Protein AF-A0A380EI80-F1 (afdb_monomer_lite)

Secondary structure (DSSP, 8-state):
-PPP-PPPHHHHHHTTHHHHHT--HHHHHHHHHHHTS---HHHHHHHHHHTSHHHH-TTTHHHHTTS----TTEEE-BTBSSEEEEEETTEEEEE-----HHHHHHSHHHHHHHHHHHHHHHHHHTTPPP----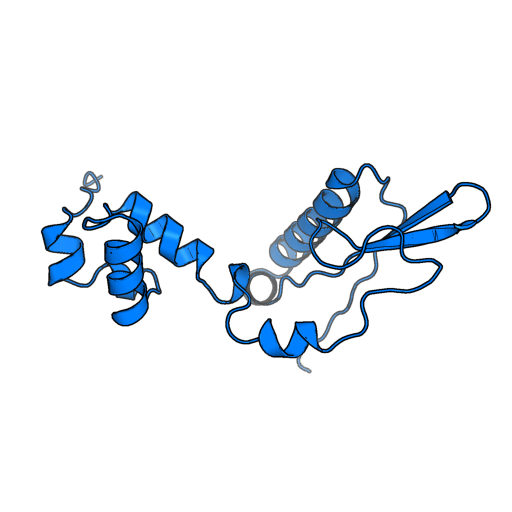-------

Radius of gyration: 20.34 Å; chains: 1; bounding box: 42×37×61 Å

Structure (mmCIF, N/CA/C/O backbone):
data_AF-A0A380EI80-F1
#
_entry.id   AF-A0A380EI80-F1
#
loop_
_atom_site.group_PDB
_atom_site.id
_atom_site.type_symbol
_atom_site.label_atom_id
_atom_site.label_alt_id
_atom_site.label_comp_id
_atom_site.label_asym_id
_atom_site.label_entity_id
_atom_site.label_seq_id
_atom_site.pdbx_PDB_ins_code
_atom_site.Cartn_x
_atom_site.Cartn_y
_atom_site.Cartn_z
_atom_site.occupancy
_atom_site.B_iso_or_equiv
_atom_site.auth_seq_id
_atom_site.auth_comp_id
_atom_site.auth_asym_id
_atom_site.auth_atom_id
_atom_site.pdbx_PDB_model_num
ATOM 1 N N . MET A 1 1 ? 4.847 -4.505 33.990 1.00 57.59 1 MET A N 1
ATOM 2 C CA . MET A 1 1 ? 4.195 -4.160 32.711 1.00 57.59 1 MET A CA 1
ATOM 3 C C . MET A 1 1 ? 2.712 -4.410 32.899 1.00 57.59 1 MET A C 1
ATOM 5 O O . MET A 1 1 ? 2.363 -5.531 33.254 1.00 57.59 1 MET A O 1
ATOM 9 N N . SER A 1 2 ? 1.861 -3.388 32.787 1.00 66.88 2 SER A N 1
ATOM 10 C CA . SER A 1 2 ? 0.414 -3.616 32.713 1.00 66.88 2 SER A CA 1
ATOM 11 C C . SER A 1 2 ? 0.139 -4.484 31.483 1.00 66.88 2 SER A C 1
ATOM 13 O O . SER A 1 2 ? 0.717 -4.254 30.421 1.00 66.88 2 SER A O 1
ATOM 15 N N . LYS A 1 3 ? -0.671 -5.535 31.629 1.00 70.25 3 LYS A N 1
ATOM 16 C CA . LYS A 1 3 ? -1.169 -6.273 30.466 1.00 70.25 3 LYS A CA 1
ATOM 17 C C . LYS A 1 3 ? -2.065 -5.322 29.681 1.00 70.25 3 LYS A C 1
ATOM 19 O O . LYS A 1 3 ? -2.991 -4.762 30.260 1.00 70.25 3 LYS A O 1
ATOM 24 N N . PHE A 1 4 ? -1.772 -5.132 28.400 1.00 82.19 4 PHE A N 1
ATOM 25 C CA . PHE A 1 4 ? -2.727 -4.527 27.485 1.00 82.19 4 PHE A CA 1
ATOM 26 C C . PHE A 1 4 ? -3.963 -5.431 27.437 1.00 82.19 4 PHE A C 1
ATOM 28 O O . PHE A 1 4 ? -3.834 -6.641 27.242 1.00 82.19 4 PHE A O 1
ATOM 35 N N . ILE A 1 5 ? -5.128 -4.851 27.702 1.00 88.44 5 ILE A N 1
ATOM 36 C CA . ILE A 1 5 ? -6.419 -5.524 27.594 1.00 88.44 5 ILE A CA 1
ATOM 37 C C . ILE A 1 5 ? -7.077 -4.931 26.355 1.00 88.44 5 ILE A C 1
ATOM 39 O O . ILE A 1 5 ? -7.233 -3.715 26.275 1.00 88.44 5 ILE A O 1
ATOM 43 N N . GLU A 1 6 ? -7.391 -5.781 25.379 1.00 91.94 6 GLU A N 1
ATOM 44 C CA . GLU A 1 6 ? -8.103 -5.349 24.179 1.00 91.94 6 GLU A CA 1
ATOM 45 C C . GLU A 1 6 ? -9.516 -4.879 24.548 1.00 91.94 6 GLU A C 1
ATOM 47 O O . GLU A 1 6 ? -10.192 -5.573 25.315 1.00 91.94 6 GLU A O 1
ATOM 52 N N . PRO A 1 7 ? -9.970 -3.734 24.010 1.00 94.38 7 PRO A N 1
ATOM 53 C CA . PRO A 1 7 ? -11.323 -3.260 24.242 1.00 94.38 7 PRO A CA 1
ATOM 54 C C . PRO A 1 7 ? -12.345 -4.204 23.596 1.00 94.38 7 PRO A C 1
ATOM 56 O O . PRO A 1 7 ? -12.135 -4.753 22.508 1.00 94.38 7 PRO A O 1
ATOM 59 N N . SER A 1 8 ? -13.472 -4.373 24.277 1.00 96.12 8 SER A N 1
ATOM 60 C CA . SER A 1 8 ? -14.663 -5.061 23.777 1.00 96.12 8 SER A CA 1
ATOM 61 C C . SER A 1 8 ? -15.298 -4.318 22.595 1.00 96.12 8 SER A C 1
ATOM 63 O O . SER A 1 8 ? -15.004 -3.151 22.333 1.00 96.12 8 SER A O 1
ATOM 65 N N . VAL A 1 9 ? -16.196 -4.984 21.863 1.00 97.00 9 VAL A N 1
ATOM 66 C CA . VAL A 1 9 ? -16.878 -4.367 20.708 1.00 97.00 9 VAL A CA 1
ATOM 67 C C . VAL A 1 9 ? -17.760 -3.187 21.132 1.00 97.00 9 VAL A C 1
ATOM 69 O O . VAL A 1 9 ? -17.838 -2.178 20.431 1.00 97.00 9 VAL A O 1
ATOM 72 N N . GLU A 1 10 ? -18.350 -3.276 22.323 1.00 96.25 10 GLU A N 1
ATOM 73 C CA . GLU A 1 10 ? -19.146 -2.229 22.947 1.00 96.25 10 GLU A CA 1
ATOM 74 C C . GLU A 1 10 ? -18.291 -1.013 23.311 1.00 96.25 10 GLU A C 1
ATOM 76 O O . GLU A 1 10 ? -18.686 0.112 23.005 1.00 96.25 10 GLU A O 1
ATOM 81 N N . GLU A 1 11 ? -17.114 -1.229 23.907 1.00 95.75 11 GLU A N 1
ATOM 82 C CA . GLU A 1 11 ? -16.155 -0.163 24.228 1.00 95.75 11 GLU A CA 1
ATOM 83 C C . GLU A 1 11 ? -15.633 0.506 22.952 1.00 95.75 11 GLU A C 1
ATOM 85 O O . GLU A 1 11 ? -15.657 1.731 22.857 1.00 95.75 11 GLU A O 1
ATOM 90 N N . ILE A 1 12 ? -15.271 -0.271 21.921 1.00 96.81 12 ILE A N 1
ATOM 91 C CA . ILE A 1 12 ? -14.832 0.266 20.619 1.00 96.81 12 ILE A CA 1
ATOM 92 C C . ILE A 1 12 ? -15.874 1.223 20.040 1.00 96.81 12 ILE A C 1
ATOM 94 O O . ILE A 1 12 ? -15.520 2.285 19.524 1.00 96.81 12 ILE A O 1
ATOM 98 N N . LYS A 1 13 ? -17.156 0.855 20.120 1.00 95.50 13 LYS A N 1
ATOM 99 C CA . LYS A 1 13 ? -18.251 1.671 19.599 1.00 95.50 13 LYS A CA 1
ATOM 100 C C . LYS A 1 13 ? -18.551 2.885 20.480 1.00 95.50 13 LYS A C 1
ATOM 102 O O . LYS A 1 13 ? -18.760 3.972 19.948 1.00 95.50 13 LYS A O 1
ATOM 107 N N . LEU A 1 14 ? -18.619 2.705 21.799 1.00 96.12 14 LEU A N 1
ATOM 108 C CA . LEU A 1 14 ? -19.007 3.758 22.741 1.00 96.12 14 LEU A CA 1
ATOM 109 C C . LEU A 1 14 ? -17.923 4.830 22.870 1.00 96.12 14 LEU A C 1
ATOM 111 O O . LEU A 1 14 ? -18.227 6.021 22.831 1.00 96.12 14 LEU A O 1
ATOM 115 N N . GLU A 1 15 ? -16.670 4.400 22.998 1.00 96.81 15 GLU A N 1
ATOM 116 C CA . GLU A 1 15 ? -15.503 5.273 23.148 1.00 96.81 15 GLU A CA 1
ATOM 117 C C . GLU A 1 15 ? -14.934 5.720 21.799 1.00 96.81 15 GLU A C 1
ATOM 119 O O . GLU A 1 15 ? -14.020 6.535 21.752 1.00 96.81 15 GLU A O 1
ATOM 124 N N . LYS A 1 16 ? -15.495 5.214 20.693 1.00 96.88 16 LYS A N 1
ATOM 125 C CA . LYS A 1 16 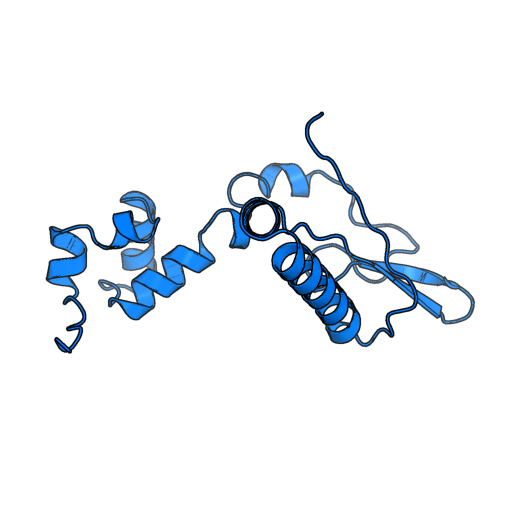? -15.077 5.524 19.323 1.00 96.88 16 LYS A CA 1
ATOM 126 C C . LYS A 1 16 ? -13.595 5.250 19.055 1.00 96.88 16 LYS A C 1
ATOM 128 O O . LYS A 1 16 ? -12.954 5.972 18.297 1.00 96.88 16 LYS A O 1
ATOM 133 N N . VAL A 1 17 ? -13.071 4.147 19.591 1.00 97.00 17 VAL A N 1
ATOM 134 C CA . VAL A 1 17 ? -11.668 3.718 19.418 1.00 97.00 17 VAL A CA 1
ATOM 135 C C . VAL A 1 17 ? -11.260 3.646 17.935 1.00 97.00 17 VAL A C 1
ATOM 137 O O . VAL A 1 17 ? -10.113 3.896 17.576 1.00 97.00 17 VAL A O 1
ATOM 140 N N . TYR A 1 18 ? -12.205 3.346 17.040 1.00 97.31 18 TYR A N 1
ATOM 141 C CA . TYR A 1 18 ? -11.973 3.326 15.594 1.00 97.31 18 TYR A CA 1
ATOM 142 C C . TYR A 1 18 ? -11.566 4.696 15.012 1.00 97.31 18 TYR A C 1
ATOM 144 O O . TYR A 1 18 ? -10.856 4.729 14.006 1.00 97.31 18 TYR A O 1
ATOM 152 N N . GLN A 1 19 ? -11.962 5.816 15.631 1.00 97.25 19 GLN A N 1
ATOM 153 C CA . GLN A 1 19 ? -11.556 7.162 15.207 1.00 97.25 19 GLN A CA 1
ATOM 154 C C . GLN A 1 19 ? -10.077 7.409 15.479 1.00 97.25 19 GLN A C 1
ATOM 156 O O . GLN A 1 19 ? -9.372 7.894 14.594 1.00 97.25 19 GLN A O 1
ATOM 161 N N . ASP A 1 20 ? -9.591 6.992 16.649 1.00 95.62 20 ASP A N 1
ATOM 162 C CA . ASP A 1 20 ? -8.168 7.065 16.997 1.00 95.62 20 ASP A CA 1
ATOM 163 C C . ASP A 1 20 ? -7.315 6.199 16.063 1.00 95.62 20 ASP A C 1
ATOM 165 O O . ASP A 1 20 ? -6.161 6.517 15.778 1.00 95.62 20 ASP A O 1
ATOM 169 N N . MET A 1 21 ? -7.896 5.116 15.536 1.00 95.50 21 MET A N 1
ATOM 170 C CA . MET A 1 21 ? -7.252 4.285 14.522 1.00 95.50 21 MET A CA 1
ATOM 171 C C . MET A 1 21 ? -7.243 4.918 13.128 1.00 95.50 21 MET A C 1
ATOM 173 O O . MET A 1 21 ? -6.431 4.492 12.308 1.00 95.50 21 MET A O 1
ATOM 177 N N . GLY A 1 22 ? -8.118 5.889 12.841 1.00 95.25 22 GLY A N 1
ATOM 178 C CA . GLY A 1 22 ? -8.202 6.586 11.552 1.00 95.25 22 GLY A CA 1
ATOM 179 C C . GLY A 1 22 ? -9.461 6.318 10.715 1.00 95.25 22 GLY A C 1
ATOM 180 O O . GLY A 1 22 ? -9.512 6.763 9.567 1.00 95.25 22 GLY A O 1
ATOM 181 N N . LEU A 1 23 ? -10.473 5.627 11.253 1.00 97.12 23 LEU A N 1
ATOM 182 C CA . LEU A 1 23 ? -11.774 5.447 10.594 1.00 97.12 23 LEU A CA 1
ATOM 183 C C . LEU A 1 23 ? -12.746 6.569 10.974 1.00 97.12 23 LEU A C 1
ATOM 185 O O . LEU A 1 23 ? -12.900 6.918 12.141 1.00 97.12 23 LEU A O 1
ATOM 189 N N . SER A 1 24 ? -13.477 7.092 9.995 1.00 97.19 24 SER A N 1
ATOM 190 C CA . SER A 1 24 ? -14.642 7.944 10.259 1.00 97.19 24 SER A CA 1
ATOM 191 C C . SER A 1 24 ? -15.843 7.137 10.774 1.00 97.19 24 SER A C 1
ATOM 193 O O . SER A 1 24 ? -15.925 5.925 10.571 1.00 97.19 24 SER A O 1
ATOM 195 N N . ASP A 1 25 ? -16.823 7.819 11.381 1.00 97.81 25 ASP A N 1
ATOM 196 C CA . ASP A 1 25 ? -18.081 7.192 11.829 1.00 97.81 25 ASP A CA 1
ATOM 197 C C . ASP A 1 25 ? -18.785 6.446 10.676 1.00 97.81 25 ASP A C 1
ATOM 199 O O . ASP A 1 25 ? -19.215 5.307 10.840 1.00 97.81 25 ASP A O 1
ATOM 203 N N . GLN A 1 26 ? -18.806 7.040 9.478 1.00 97.56 26 GLN A N 1
ATOM 204 C CA . GLN A 1 26 ? -19.403 6.434 8.281 1.00 97.56 26 GLN A CA 1
ATOM 205 C C . GLN A 1 26 ? -18.638 5.195 7.802 1.00 97.56 26 GLN A C 1
ATOM 207 O O . GLN A 1 26 ? -19.241 4.219 7.354 1.00 97.56 26 GLN A O 1
ATOM 212 N N . GLU A 1 27 ? -17.304 5.220 7.864 1.00 97.62 27 GLU A N 1
ATOM 213 C CA . GLU A 1 27 ? -16.492 4.059 7.500 1.00 97.62 27 GLU A CA 1
ATOM 214 C C . GLU A 1 27 ? -16.696 2.916 8.500 1.00 97.62 27 GLU A C 1
ATOM 216 O O . GLU A 1 27 ? -16.864 1.778 8.071 1.00 97.62 27 GLU A O 1
ATOM 221 N N . TYR A 1 28 ? -16.766 3.201 9.803 1.00 98.19 28 TYR A N 1
ATOM 222 C CA . TYR A 1 28 ? -17.032 2.187 10.827 1.00 98.19 28 TYR A CA 1
ATOM 223 C C . TYR A 1 28 ? -18.428 1.558 10.697 1.00 98.19 28 TYR A C 1
ATOM 225 O O . TYR A 1 28 ? -18.566 0.336 10.784 1.00 98.19 28 TYR A O 1
ATOM 233 N N . GLU A 1 29 ? -19.462 2.361 10.430 1.00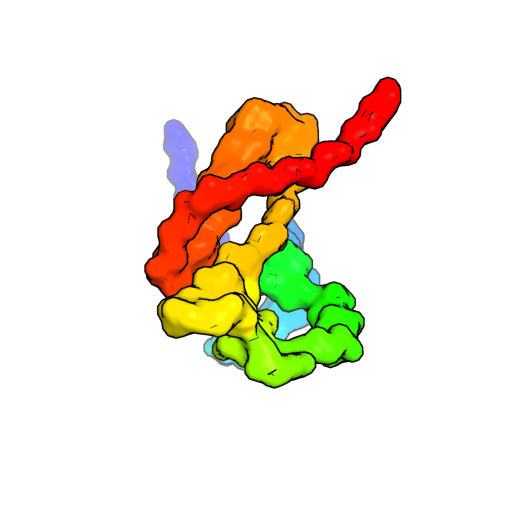 98.12 29 GLU A N 1
ATOM 234 C CA . GLU A 1 29 ? -20.808 1.851 10.134 1.00 98.12 29 GLU A CA 1
ATOM 235 C C . GLU A 1 29 ? -20.786 0.911 8.926 1.00 98.12 29 GLU A C 1
ATOM 237 O O . GLU A 1 29 ? -21.283 -0.212 8.996 1.00 98.12 29 GLU A O 1
ATOM 242 N N . LYS A 1 30 ? -20.094 1.305 7.853 1.00 98.12 30 LYS A N 1
ATOM 243 C CA . LYS A 1 30 ? -19.948 0.469 6.659 1.00 98.12 30 LYS A CA 1
ATOM 244 C C . LYS A 1 30 ? -19.195 -0.834 6.935 1.00 98.12 30 LYS A C 1
ATOM 246 O O . LYS A 1 30 ? -19.509 -1.860 6.334 1.00 98.12 30 LYS A O 1
ATOM 251 N N . VAL A 1 31 ? -18.203 -0.819 7.826 1.00 98.12 31 VAL A N 1
ATOM 252 C CA . VAL A 1 31 ? -17.533 -2.043 8.290 1.00 98.12 31 VAL A CA 1
ATOM 253 C C . VAL A 1 31 ? -18.526 -2.957 9.005 1.00 98.12 31 VAL A C 1
ATOM 255 O O . VAL A 1 31 ? -18.565 -4.153 8.710 1.00 98.12 31 VAL A O 1
ATOM 258 N N . CYS A 1 32 ? -19.358 -2.407 9.894 1.00 98.06 32 CYS A N 1
ATOM 259 C CA . CYS A 1 32 ? -20.397 -3.178 10.575 1.00 98.06 32 CYS A CA 1
ATOM 260 C C . CYS A 1 32 ? -21.376 -3.814 9.578 1.00 98.06 32 CYS A C 1
ATOM 262 O O . CYS A 1 32 ? -21.715 -4.987 9.727 1.00 98.06 32 CYS A O 1
ATOM 264 N N . ASP A 1 33 ? -21.772 -3.074 8.539 1.00 98.31 33 ASP A N 1
ATOM 265 C CA . ASP A 1 33 ? -22.664 -3.566 7.484 1.00 98.31 33 ASP A CA 1
ATOM 266 C C . ASP A 1 33 ? -22.030 -4.701 6.669 1.00 98.31 33 ASP A C 1
ATOM 268 O O . ASP A 1 33 ? -22.676 -5.715 6.409 1.00 98.31 33 ASP A O 1
ATOM 272 N N . ILE A 1 34 ? -20.752 -4.566 6.291 1.00 98.00 34 ILE A N 1
ATOM 273 C CA . ILE A 1 34 ? -20.009 -5.596 5.544 1.00 98.00 34 ILE A CA 1
ATOM 274 C C . ILE A 1 34 ? -19.885 -6.888 6.359 1.00 98.00 34 ILE A C 1
ATOM 276 O O . ILE A 1 34 ? -20.003 -7.981 5.805 1.00 98.00 34 ILE A O 1
ATOM 280 N N . LEU A 1 35 ? -19.629 -6.773 7.664 1.00 97.94 35 LEU A N 1
ATOM 281 C CA . LEU A 1 35 ? -19.450 -7.927 8.548 1.00 97.94 35 LEU A CA 1
ATOM 282 C C . LEU A 1 35 ? -20.773 -8.500 9.079 1.00 97.94 35 LEU A C 1
ATOM 284 O O . LEU A 1 35 ? -20.786 -9.625 9.579 1.00 97.94 35 LEU A O 1
ATOM 288 N N . GLY A 1 36 ? -21.866 -7.735 9.028 1.00 98.19 36 GLY A N 1
ATOM 289 C CA . GLY A 1 36 ? -23.140 -8.067 9.673 1.00 98.19 36 GLY A CA 1
ATOM 290 C C . GLY A 1 36 ? -23.094 -8.038 11.208 1.00 98.19 36 GLY A C 1
ATOM 291 O O . GLY A 1 36 ? -23.998 -8.556 11.863 1.00 98.19 36 GLY A O 1
ATOM 292 N N . ARG A 1 37 ? -22.030 -7.476 11.796 1.00 98.00 37 ARG A N 1
ATOM 293 C CA . ARG A 1 37 ? -21.802 -7.344 13.245 1.00 98.00 37 ARG A CA 1
ATOM 294 C C . ARG A 1 37 ? -20.749 -6.274 13.528 1.00 98.00 37 ARG A C 1
ATOM 296 O O . ARG A 1 37 ? -20.043 -5.844 12.623 1.00 98.00 37 ARG A O 1
ATOM 303 N N . GLN A 1 38 ? -20.587 -5.904 14.796 1.00 97.88 38 GLN A N 1
ATOM 304 C CA . GLN A 1 38 ? -19.490 -5.026 15.205 1.00 97.88 38 GLN A CA 1
ATOM 305 C C . GLN A 1 38 ? -18.132 -5.744 15.037 1.00 97.88 38 GLN A C 1
ATOM 307 O O . GLN A 1 38 ? -18.019 -6.924 15.410 1.00 97.88 38 GLN A O 1
ATOM 312 N N . PRO A 1 39 ? -17.115 -5.077 14.456 1.00 98.00 39 PRO A N 1
ATOM 313 C CA . PRO A 1 39 ? -15.759 -5.611 14.379 1.00 98.00 39 PRO A CA 1
ATOM 314 C C . PRO A 1 39 ? -15.101 -5.617 15.764 1.00 98.00 39 PRO A C 1
ATOM 316 O O . PRO A 1 39 ? -15.316 -4.710 16.567 1.00 98.00 39 PRO A O 1
ATOM 319 N N . ASN A 1 40 ? -14.260 -6.615 16.034 1.00 97.75 40 ASN A N 1
ATOM 320 C CA . ASN A 1 40 ? -13.378 -6.589 17.206 1.00 97.75 40 ASN A CA 1
ATOM 321 C C . ASN A 1 40 ? -12.194 -5.622 17.002 1.00 97.75 40 ASN A C 1
ATOM 323 O O . ASN A 1 40 ? -12.041 -5.023 15.934 1.00 97.75 40 ASN A O 1
ATOM 327 N N . PHE A 1 41 ? -11.340 -5.466 18.019 1.00 97.12 41 PHE A N 1
ATOM 328 C CA . PHE A 1 41 ? -10.211 -4.530 17.983 1.00 97.12 41 PHE A CA 1
ATOM 329 C C . PHE A 1 41 ? -9.264 -4.781 16.798 1.00 97.12 41 PHE A C 1
ATOM 331 O O . PHE A 1 41 ? -8.909 -3.852 16.071 1.00 97.12 41 PHE A O 1
ATOM 338 N N . THR A 1 42 ? -8.918 -6.048 16.553 1.00 96.69 42 THR A N 1
ATOM 339 C CA . THR A 1 42 ? -8.024 -6.441 15.455 1.00 96.69 42 THR A CA 1
ATOM 340 C C . THR A 1 42 ? -8.666 -6.181 14.092 1.00 96.69 42 THR A C 1
ATOM 342 O O . THR A 1 42 ? -8.040 -5.590 13.215 1.00 96.69 42 THR A O 1
ATOM 345 N N . GLU A 1 43 ? -9.925 -6.580 13.906 1.00 98.00 43 GLU A N 1
ATOM 346 C CA . GLU A 1 43 ? -10.674 -6.349 12.665 1.00 98.00 43 GLU A CA 1
ATOM 347 C C . GLU A 1 43 ? -10.807 -4.851 12.371 1.00 98.00 43 GLU A C 1
ATOM 349 O O . GLU A 1 43 ? -10.567 -4.423 11.243 1.00 98.00 43 GLU A O 1
ATOM 354 N N . THR A 1 44 ? -11.108 -4.048 13.394 1.00 97.81 44 THR A N 1
ATOM 355 C CA . THR A 1 44 ? -11.187 -2.584 13.291 1.00 97.81 44 THR A CA 1
ATOM 356 C C . THR A 1 44 ? -9.856 -1.999 12.821 1.00 97.81 44 THR A C 1
ATOM 358 O O . THR A 1 44 ? -9.831 -1.205 11.880 1.00 97.81 44 THR A O 1
ATOM 361 N N . GLY A 1 45 ? -8.740 -2.446 13.407 1.00 97.31 45 GLY A N 1
ATOM 362 C CA . GLY A 1 45 ? -7.400 -2.024 12.999 1.00 97.31 45 GLY A CA 1
ATOM 363 C C . GLY A 1 45 ? -7.067 -2.403 11.552 1.00 97.31 45 GLY A C 1
ATOM 364 O O . GLY A 1 45 ? -6.540 -1.575 10.807 1.00 97.31 45 GLY A O 1
ATOM 365 N N . ILE A 1 46 ? -7.428 -3.617 11.119 1.00 97.88 46 ILE A N 1
ATOM 366 C CA . ILE A 1 46 ? -7.238 -4.067 9.731 1.00 97.88 46 ILE A CA 1
ATOM 367 C C . ILE A 1 46 ? -8.012 -3.168 8.766 1.00 97.88 46 ILE A C 1
ATOM 369 O O . ILE A 1 46 ? -7.430 -2.673 7.800 1.00 97.88 46 ILE A O 1
ATOM 373 N N . PHE A 1 47 ? -9.301 -2.922 9.023 1.00 98.00 47 PHE A N 1
ATOM 374 C CA . PHE A 1 47 ? -10.094 -2.025 8.183 1.00 98.00 47 PHE A CA 1
ATOM 375 C C . PHE A 1 47 ? -9.509 -0.615 8.157 1.00 98.00 47 PHE A C 1
ATOM 377 O O . PHE A 1 47 ? -9.413 -0.034 7.078 1.00 98.00 47 PHE A O 1
ATOM 384 N N . SER A 1 48 ? -9.052 -0.100 9.301 1.00 97.38 48 SER A N 1
ATOM 385 C CA . SER A 1 48 ? -8.454 1.232 9.373 1.00 97.38 48 SER A CA 1
ATOM 386 C C . SER A 1 48 ? -7.240 1.385 8.457 1.00 97.38 48 SER A C 1
ATOM 388 O O . SER A 1 48 ? -7.188 2.289 7.620 1.00 97.38 48 SER A O 1
ATOM 390 N N . VAL A 1 49 ? -6.283 0.457 8.542 1.00 97.50 49 VAL A N 1
ATOM 391 C CA . VAL A 1 49 ? -5.079 0.511 7.702 1.00 97.50 49 VAL A CA 1
ATOM 392 C C . VAL A 1 49 ? -5.440 0.310 6.231 1.00 97.50 49 VAL A C 1
ATOM 394 O O . VAL A 1 49 ? -5.023 1.100 5.381 1.00 97.50 49 VAL A O 1
ATOM 397 N N . MET A 1 50 ? -6.267 -0.692 5.921 1.00 97.44 50 MET A N 1
ATOM 398 C CA . MET A 1 50 ? -6.631 -1.023 4.540 1.00 97.44 50 MET A CA 1
ATOM 399 C C . MET A 1 50 ? -7.460 0.071 3.855 1.00 97.44 50 MET A C 1
ATOM 401 O O . MET A 1 50 ? -7.391 0.206 2.633 1.00 97.44 50 MET A O 1
ATOM 405 N N . TRP A 1 51 ? -8.234 0.860 4.605 1.00 97.00 51 TRP A N 1
ATOM 406 C CA . TRP A 1 51 ? -9.046 1.969 4.081 1.00 97.00 51 TRP A CA 1
ATOM 407 C C . TRP A 1 51 ? -8.385 3.346 4.242 1.00 97.00 51 TRP A C 1
ATOM 409 O O . TRP A 1 51 ? -8.970 4.370 3.868 1.00 97.00 51 TRP A O 1
ATOM 419 N N . SER A 1 52 ? -7.147 3.402 4.736 1.00 95.94 52 SER A N 1
ATOM 420 C CA . SER A 1 52 ? -6.330 4.619 4.709 1.00 95.94 52 SER A CA 1
ATOM 421 C C . SER A 1 52 ? -6.123 5.119 3.271 1.00 95.94 52 SER A C 1
ATOM 423 O O . SER A 1 52 ? -6.212 4.344 2.313 1.00 95.94 52 SER A O 1
ATOM 425 N N . GLU A 1 53 ? -5.828 6.411 3.080 1.00 94.94 53 GLU A N 1
ATOM 426 C CA . GLU A 1 53 ? -5.515 6.933 1.733 1.00 94.94 53 GLU A CA 1
ATOM 427 C C . GLU A 1 53 ? -4.297 6.226 1.129 1.00 94.94 53 GLU A C 1
ATOM 429 O O . GLU A 1 53 ? -4.290 5.936 -0.064 1.00 94.94 53 GLU A O 1
ATOM 434 N N . HIS A 1 54 ? -3.311 5.890 1.964 1.00 94.44 54 HIS A N 1
ATOM 435 C CA . HIS A 1 54 ? -2.084 5.218 1.548 1.00 94.44 54 HIS A CA 1
ATOM 436 C C . HIS A 1 54 ? -2.345 3.855 0.890 1.00 94.44 54 HIS A C 1
ATOM 438 O O . HIS A 1 54 ? -1.714 3.537 -0.113 1.00 94.44 54 HIS A O 1
ATOM 444 N N . CYS A 1 55 ? -3.287 3.066 1.419 1.00 94.19 55 CYS A N 1
ATOM 445 C CA . CYS A 1 55 ? -3.602 1.742 0.876 1.00 94.19 55 CYS A CA 1
ATOM 446 C C . CYS A 1 55 ? -4.726 1.768 -0.168 1.00 94.19 55 CYS A C 1
ATOM 448 O O . CYS A 1 55 ? -4.679 1.038 -1.156 1.00 94.19 55 CYS A O 1
ATOM 450 N N . SER A 1 56 ? -5.762 2.581 0.048 1.00 94.75 56 SER A N 1
ATOM 451 C CA . SER A 1 56 ? -6.996 2.512 -0.747 1.00 94.75 56 SER A CA 1
ATOM 452 C C . SER A 1 56 ? -7.038 3.473 -1.932 1.00 94.75 56 SER A C 1
ATOM 454 O O . SER A 1 56 ? -7.846 3.266 -2.846 1.00 94.75 56 SER A O 1
ATOM 456 N N . TYR A 1 57 ? -6.199 4.518 -1.923 1.00 95.25 57 TYR A N 1
ATOM 457 C CA . TYR A 1 57 ? -6.228 5.603 -2.906 1.00 95.25 57 TYR A CA 1
ATOM 458 C C . TYR A 1 57 ? -7.629 6.233 -3.028 1.00 95.25 57 TYR A C 1
ATOM 460 O O . TYR A 1 57 ? -8.058 6.600 -4.123 1.00 95.25 57 TYR A O 1
ATOM 468 N N . LYS A 1 58 ? -8.408 6.294 -1.938 1.00 93.19 58 LYS A N 1
ATOM 469 C CA . LYS A 1 58 ? -9.840 6.641 -1.986 1.00 93.19 58 LYS A CA 1
ATOM 470 C C . LYS A 1 58 ? -10.119 8.007 -2.621 1.00 93.19 58 LYS A C 1
ATOM 472 O O . LYS A 1 58 ? -11.122 8.136 -3.323 1.00 93.19 58 LYS A O 1
ATOM 477 N N . HIS A 1 59 ? -9.221 8.981 -2.474 1.00 94.69 59 HIS A N 1
ATOM 478 C CA . HIS A 1 59 ? -9.359 10.288 -3.128 1.00 94.69 59 HIS A CA 1
ATOM 479 C C . HIS A 1 59 ? -8.761 10.322 -4.536 1.00 94.69 59 HIS A C 1
ATOM 481 O O . HIS A 1 59 ? -9.314 10.950 -5.437 1.00 94.69 59 HIS A O 1
ATOM 487 N N . SER A 1 60 ? -7.626 9.657 -4.739 1.00 94.75 60 SER A N 1
ATOM 488 C CA . SER A 1 60 ? -6.847 9.743 -5.980 1.00 94.75 60 SER A CA 1
ATOM 489 C C . SER A 1 60 ? -7.334 8.789 -7.079 1.00 94.75 60 SER A C 1
ATOM 491 O O . SER A 1 60 ? -7.306 9.132 -8.263 1.00 94.75 60 SER A O 1
ATOM 493 N N . LYS A 1 61 ? -7.859 7.614 -6.717 1.00 94.56 61 LYS A N 1
ATOM 494 C CA . LYS A 1 61 ? -8.297 6.554 -7.641 1.00 94.56 61 LYS A CA 1
ATOM 495 C C . LYS A 1 61 ? -9.276 7.016 -8.732 1.00 94.56 61 LYS A C 1
ATOM 497 O O . LYS A 1 61 ? -9.087 6.585 -9.871 1.00 94.56 61 LYS A O 1
ATOM 502 N N . PRO A 1 62 ? -10.298 7.861 -8.472 1.00 96.12 62 PRO A N 1
ATOM 503 C CA . PRO A 1 62 ? -11.192 8.352 -9.525 1.00 96.12 62 PRO A CA 1
ATOM 504 C C . PRO A 1 62 ? -10.470 9.137 -10.628 1.00 96.12 62 PRO A C 1
ATOM 506 O O . PRO A 1 62 ? -10.838 9.021 -11.794 1.00 96.12 62 PRO A O 1
ATOM 509 N N . PHE A 1 63 ? -9.427 9.892 -10.273 1.00 96.31 63 PHE A N 1
ATOM 510 C CA . PHE A 1 63 ? -8.625 10.663 -11.223 1.00 96.31 63 PHE A CA 1
ATOM 511 C C . PHE A 1 63 ? -7.624 9.775 -11.958 1.00 96.31 63 PHE A C 1
ATOM 513 O O . PHE A 1 63 ? -7.503 9.861 -13.175 1.00 96.31 63 PHE A O 1
ATOM 520 N N . LEU A 1 64 ? -6.963 8.857 -11.244 1.00 94.62 64 LEU A N 1
ATOM 521 C CA . LEU A 1 64 ? -5.984 7.941 -11.841 1.00 94.62 64 LEU A CA 1
ATOM 522 C C . LEU A 1 64 ? -6.597 7.042 -12.928 1.00 94.62 64 LEU A C 1
ATOM 524 O O . LEU A 1 64 ? -5.928 6.709 -13.901 1.00 94.62 64 LEU A O 1
ATOM 528 N N . LYS A 1 65 ? -7.884 6.694 -12.808 1.00 93.69 65 LYS A N 1
ATOM 529 C CA . LYS A 1 65 ? -8.621 5.919 -13.823 1.00 93.69 65 LYS A CA 1
ATOM 530 C C . LYS A 1 65 ? -8.794 6.633 -15.168 1.00 93.69 65 LYS A C 1
ATOM 532 O O . LYS A 1 65 ? -9.203 5.987 -16.126 1.00 93.69 65 LYS A O 1
ATOM 537 N N . GLN A 1 66 ? -8.540 7.938 -15.238 1.00 95.69 66 GLN A N 1
ATOM 538 C CA . GLN A 1 66 ? -8.672 8.715 -16.473 1.00 95.69 66 GLN A CA 1
ATOM 539 C C . GLN A 1 66 ? -7.450 8.568 -17.389 1.00 95.69 66 GLN A C 1
ATOM 541 O O . GLN A 1 66 ? -7.531 8.914 -18.566 1.00 95.69 66 GLN A O 1
ATOM 546 N N . PHE A 1 67 ? -6.322 8.070 -16.872 1.00 95.38 67 PHE A N 1
ATOM 547 C CA . PHE A 1 67 ? -5.120 7.879 -17.676 1.00 95.38 67 PHE A CA 1
ATOM 548 C C . PHE A 1 67 ? -5.270 6.712 -18.661 1.00 95.38 67 PHE A C 1
ATOM 550 O O . PHE A 1 67 ? -5.889 5.700 -18.325 1.00 95.38 67 PHE A O 1
ATOM 557 N N . PRO A 1 68 ? -4.679 6.811 -19.865 1.00 94.50 68 PRO A N 1
ATOM 558 C CA . PRO A 1 68 ? -4.587 5.676 -20.772 1.00 94.50 68 PRO A CA 1
ATOM 559 C C . PRO A 1 68 ? -3.678 4.600 -20.167 1.00 94.50 68 PRO A C 1
ATOM 561 O O . PRO A 1 68 ? -2.563 4.883 -19.735 1.00 94.50 68 PRO A O 1
ATOM 564 N N . THR A 1 69 ? -4.159 3.358 -20.140 1.00 94.06 69 THR A N 1
ATOM 565 C CA . THR A 1 69 ? -3.459 2.215 -19.524 1.00 94.06 69 THR A CA 1
ATOM 566 C C . THR A 1 69 ? -3.177 1.068 -20.491 1.00 94.06 69 THR A C 1
ATOM 568 O O . THR A 1 69 ? -2.640 0.044 -20.079 1.00 94.06 69 THR A O 1
ATOM 571 N N . SER A 1 70 ? -3.537 1.226 -21.764 1.00 93.31 70 SER A N 1
ATOM 572 C CA . SER A 1 70 ? -3.325 0.232 -22.818 1.00 93.31 70 SER A CA 1
ATOM 573 C C . SER A 1 70 ? -2.445 0.802 -23.927 1.00 93.31 70 SER A C 1
ATOM 575 O O . SER A 1 70 ? -2.403 2.013 -24.144 1.00 93.31 70 SER A O 1
ATOM 577 N N . GLY A 1 71 ? -1.736 -0.087 -24.613 1.00 95.25 71 GLY A N 1
ATOM 578 C CA . GLY A 1 71 ? -0.882 0.221 -25.752 1.00 95.25 71 GLY A CA 1
ATOM 579 C C . GLY A 1 71 ? -0.201 -1.046 -26.259 1.00 95.25 71 GLY A C 1
ATOM 580 O O . GLY A 1 71 ? -0.116 -2.026 -25.520 1.00 95.25 71 GLY A O 1
ATOM 581 N N . ASP A 1 72 ? 0.294 -1.018 -27.496 1.00 96.75 72 ASP A N 1
ATOM 582 C CA . ASP A 1 72 ? 0.796 -2.209 -28.204 1.00 96.75 72 ASP A CA 1
ATOM 583 C C . ASP A 1 72 ? 1.942 -2.926 -27.474 1.00 96.75 72 ASP A C 1
ATOM 585 O O . ASP A 1 72 ? 2.066 -4.144 -27.551 1.00 96.75 72 ASP A O 1
ATOM 589 N N . HIS A 1 73 ? 2.752 -2.177 -26.722 1.00 96.88 73 HIS A N 1
ATOM 590 C CA . HIS A 1 73 ? 3.888 -2.704 -25.963 1.00 96.88 73 HIS A CA 1
ATOM 591 C C . HIS A 1 73 ? 3.591 -2.919 -24.473 1.00 96.88 73 HIS A C 1
ATOM 593 O O . HIS A 1 73 ? 4.489 -3.287 -23.722 1.00 96.88 73 HIS A O 1
ATOM 599 N N . VAL A 1 74 ? 2.367 -2.666 -24.001 1.00 96.62 74 VAL A N 1
ATOM 600 C CA . VAL A 1 74 ? 2.018 -2.846 -22.583 1.00 96.62 74 VAL A CA 1
ATOM 601 C C . VAL A 1 74 ? 1.682 -4.314 -22.334 1.00 96.62 74 VAL A C 1
ATOM 603 O O . VAL A 1 74 ? 0.609 -4.782 -22.704 1.00 96.62 74 VAL A O 1
ATOM 606 N N . LEU A 1 75 ? 2.587 -5.031 -21.666 1.00 95.00 75 LEU A N 1
ATOM 607 C CA . LEU A 1 75 ? 2.369 -6.424 -21.261 1.00 95.00 75 LEU A CA 1
ATOM 608 C C . LEU A 1 75 ? 1.574 -6.515 -19.952 1.00 95.00 75 LEU A C 1
ATOM 610 O O . LEU A 1 75 ? 0.782 -7.436 -19.769 1.00 95.00 75 LEU A O 1
ATOM 614 N N . MET A 1 76 ? 1.772 -5.553 -19.044 1.00 94.50 76 MET A N 1
ATOM 615 C CA . MET A 1 76 ? 1.069 -5.466 -17.762 1.00 94.50 76 MET A CA 1
ATOM 616 C C . MET A 1 76 ? 0.888 -3.999 -17.362 1.00 94.50 76 MET A C 1
ATOM 618 O O . MET A 1 76 ? 1.863 -3.270 -17.162 1.00 94.50 76 MET A O 1
ATOM 622 N N . GLY A 1 77 ? -0.372 -3.567 -17.279 1.00 90.75 77 GLY A N 1
ATOM 623 C CA . GLY A 1 77 ? -0.760 -2.220 -16.859 1.00 90.75 77 GLY A CA 1
ATOM 624 C C . GLY A 1 77 ? -0.988 -2.095 -15.343 1.00 90.75 77 GLY A C 1
ATOM 625 O O . GLY A 1 77 ? -0.619 -2.983 -14.574 1.00 90.75 77 GLY A O 1
ATOM 626 N N . PRO A 1 78 ? -1.623 -0.999 -14.887 1.00 88.94 78 PRO A N 1
ATOM 627 C CA . PRO A 1 78 ? -1.940 -0.791 -13.474 1.00 88.94 78 PRO A CA 1
ATOM 628 C C . PRO A 1 78 ? -2.872 -1.872 -12.909 1.00 88.94 78 PRO A C 1
ATOM 630 O O . PRO A 1 78 ? -3.883 -2.203 -13.527 1.00 88.94 78 PRO A O 1
ATOM 633 N N . GLY A 1 79 ? -2.572 -2.355 -11.702 1.00 80.94 79 GLY A N 1
ATOM 634 C CA . GLY A 1 79 ? -3.351 -3.388 -11.003 1.00 80.94 79 GLY A CA 1
ATOM 635 C C . GLY A 1 79 ? -2.480 -4.476 -10.377 1.00 80.94 79 GLY A C 1
ATOM 636 O O . GLY A 1 79 ? -2.881 -5.071 -9.384 1.00 80.94 79 GLY A O 1
ATOM 637 N N . GLU A 1 80 ? -1.275 -4.658 -10.911 1.00 80.75 80 GLU A N 1
ATOM 638 C CA . GLU A 1 80 ? -0.264 -5.595 -10.423 1.00 80.75 80 GLU A CA 1
ATOM 639 C C . GLU A 1 80 ? 0.878 -4.870 -9.687 1.00 80.75 80 GLU A C 1
ATOM 641 O O . GLU A 1 80 ? 0.905 -3.640 -9.587 1.00 80.75 80 GLU A O 1
ATOM 646 N N . GLY A 1 81 ? 1.840 -5.639 -9.170 1.00 83.31 81 GLY A N 1
ATOM 647 C CA . GLY A 1 81 ? 2.971 -5.138 -8.379 1.00 83.31 81 GLY A CA 1
ATOM 648 C C . GLY A 1 81 ? 3.923 -4.176 -9.104 1.00 83.31 81 GLY A C 1
ATOM 649 O O . GLY A 1 81 ? 4.609 -3.419 -8.425 1.00 83.31 81 GLY A O 1
ATOM 650 N N . ALA A 1 82 ? 3.964 -4.156 -10.443 1.00 93.75 82 ALA A N 1
ATOM 651 C CA . ALA A 1 82 ? 4.741 -3.207 -11.250 1.00 93.75 82 ALA A CA 1
ATOM 652 C C . ALA A 1 82 ? 4.217 -3.134 -12.699 1.00 93.75 82 ALA A C 1
ATOM 654 O O . ALA A 1 82 ? 3.467 -4.005 -13.134 1.00 93.75 82 ALA A O 1
ATOM 655 N N . GLY A 1 83 ? 4.624 -2.108 -13.455 1.00 95.75 83 GLY A N 1
ATOM 656 C CA . GLY A 1 83 ? 4.327 -2.006 -14.886 1.00 95.75 83 GLY A CA 1
ATOM 657 C C . GLY A 1 83 ? 5.333 -2.792 -15.726 1.00 95.75 83 GLY A C 1
ATOM 658 O O . GLY A 1 83 ? 6.530 -2.775 -15.426 1.00 95.75 83 GLY A O 1
ATOM 659 N N . VAL A 1 84 ? 4.857 -3.456 -16.783 1.00 96.88 84 VAL A N 1
ATOM 660 C CA . VAL A 1 84 ? 5.696 -4.260 -17.688 1.00 96.88 84 VAL A CA 1
ATOM 661 C C . VAL A 1 84 ? 5.470 -3.844 -19.134 1.00 96.88 84 VAL A C 1
ATOM 663 O O . VAL A 1 84 ? 4.332 -3.821 -19.611 1.00 96.88 84 VAL A O 1
ATOM 666 N N . VAL A 1 85 ? 6.565 -3.561 -19.840 1.00 97.31 85 VAL A N 1
ATOM 667 C CA . VAL A 1 85 ? 6.554 -3.219 -21.267 1.00 97.31 85 VAL A CA 1
ATOM 668 C C . VAL A 1 85 ? 7.459 -4.146 -22.073 1.00 97.31 85 VAL A C 1
ATOM 670 O O . VAL A 1 85 ? 8.556 -4.484 -21.627 1.00 97.31 85 VAL A O 1
ATOM 673 N N . ASP A 1 86 ? 6.992 -4.553 -23.250 1.00 97.88 86 ASP A N 1
ATOM 674 C CA . ASP A 1 86 ? 7.775 -5.290 -24.243 1.00 97.88 86 ASP A CA 1
ATOM 675 C C . ASP A 1 86 ? 8.808 -4.359 -24.887 1.00 97.88 86 ASP A C 1
ATOM 677 O O . ASP A 1 86 ? 8.484 -3.232 -25.272 1.00 97.88 86 ASP A O 1
ATOM 681 N N . ILE A 1 87 ? 10.047 -4.832 -25.004 1.00 97.50 87 ILE A N 1
ATOM 682 C CA . ILE A 1 87 ? 11.136 -4.114 -25.680 1.00 97.50 87 ILE A CA 1
ATOM 683 C C . ILE A 1 87 ? 11.675 -4.874 -26.899 1.00 97.50 87 ILE A C 1
ATOM 685 O O . ILE A 1 87 ? 12.696 -4.479 -27.461 1.00 97.50 87 ILE A O 1
ATOM 689 N N . GLY A 1 88 ? 10.985 -5.932 -27.332 1.00 97.25 88 GLY A N 1
ATOM 690 C CA . GLY A 1 88 ? 11.435 -6.811 -28.401 1.00 97.25 88 GLY A CA 1
ATOM 691 C C . GLY A 1 88 ? 12.430 -7.861 -27.911 1.00 97.25 88 GLY A C 1
ATOM 692 O O . GLY A 1 88 ? 12.693 -7.999 -26.719 1.00 97.25 88 GLY A O 1
ATOM 693 N N . ASP A 1 89 ? 12.951 -8.657 -28.845 1.00 96.81 89 ASP A N 1
ATOM 694 C CA . ASP A 1 89 ? 13.954 -9.703 -28.588 1.00 96.81 89 ASP A CA 1
ATOM 695 C C . ASP A 1 89 ? 13.580 -10.702 -27.475 1.00 96.81 89 ASP A C 1
ATOM 697 O O . ASP A 1 89 ? 14.445 -11.294 -26.829 1.00 96.81 89 ASP A O 1
ATOM 701 N N . ASN A 1 90 ? 12.274 -10.923 -27.269 1.00 95.81 90 ASN A N 1
ATOM 702 C CA . ASN A 1 90 ? 11.737 -11.739 -26.177 1.00 95.81 90 ASN A CA 1
ATOM 703 C C . ASN A 1 90 ? 12.192 -11.235 -24.787 1.00 95.81 90 ASN A C 1
ATOM 705 O O . ASN A 1 90 ? 12.474 -12.021 -23.879 1.00 95.81 90 ASN A O 1
ATOM 709 N N . GLN A 1 91 ? 12.290 -9.913 -24.636 1.00 96.81 91 GLN A N 1
ATOM 710 C CA . GLN A 1 91 ? 12.657 -9.218 -23.409 1.00 96.81 91 GLN A CA 1
ATOM 711 C C . GLN A 1 91 ? 11.577 -8.211 -23.011 1.00 96.81 91 GLN A C 1
ATOM 713 O O . GLN A 1 91 ? 10.890 -7.628 -23.843 1.00 96.81 91 GLN A O 1
ATOM 718 N N . ALA A 1 92 ? 11.466 -7.969 -21.709 1.00 97.19 92 ALA A N 1
ATOM 719 C CA . ALA A 1 92 ? 10.565 -6.972 -21.154 1.00 97.19 92 ALA A CA 1
ATOM 720 C C . ALA A 1 92 ? 11.285 -6.132 -20.101 1.00 97.19 92 ALA A C 1
ATOM 722 O O . ALA A 1 92 ? 12.182 -6.616 -19.401 1.00 97.19 92 ALA A O 1
ATOM 723 N N . VAL A 1 93 ? 10.861 -4.879 -19.961 1.00 97.25 93 VAL A N 1
ATOM 724 C CA . VAL A 1 93 ? 11.299 -3.992 -18.882 1.00 97.25 93 VAL A CA 1
ATOM 725 C C . VAL A 1 93 ? 10.188 -3.887 -17.854 1.00 97.25 93 VAL A C 1
ATOM 727 O O . VAL A 1 93 ? 9.045 -3.570 -18.183 1.00 97.25 93 VAL A O 1
ATOM 730 N N . VAL A 1 94 ? 10.551 -4.134 -16.597 1.00 97.19 94 VAL A N 1
ATOM 731 C CA . VAL A 1 94 ? 9.670 -3.973 -15.440 1.00 97.19 94 VAL A CA 1
ATOM 732 C C . VAL A 1 94 ? 10.099 -2.737 -14.674 1.00 97.19 94 VAL A C 1
ATOM 734 O O . VAL A 1 94 ? 11.274 -2.591 -14.334 1.00 97.19 94 VAL A O 1
ATOM 737 N N . PHE A 1 95 ? 9.154 -1.846 -14.401 1.00 96.38 95 PHE A N 1
ATOM 738 C CA . PHE A 1 95 ? 9.424 -0.628 -13.654 1.00 96.38 95 PHE A CA 1
ATOM 739 C C . PHE A 1 95 ? 8.230 -0.225 -12.795 1.00 96.38 95 PHE A C 1
ATOM 741 O O . PHE A 1 95 ? 7.066 -0.463 -13.115 1.00 96.38 95 PHE A O 1
ATOM 748 N N . LYS A 1 96 ? 8.544 0.414 -11.675 1.00 96.56 96 LYS A N 1
ATOM 749 C CA . LYS A 1 96 ? 7.589 1.045 -10.773 1.00 96.56 96 LYS A CA 1
ATOM 750 C C . LYS A 1 96 ? 8.289 2.227 -10.112 1.00 96.56 96 LYS A C 1
ATOM 752 O O . LYS A 1 96 ? 9.518 2.311 -10.097 1.00 96.56 96 LYS A O 1
ATOM 757 N N . VAL A 1 97 ? 7.498 3.150 -9.590 1.00 96.12 97 VAL A N 1
ATOM 758 C CA . VAL A 1 97 ? 7.972 4.240 -8.747 1.00 96.12 97 VAL A CA 1
ATOM 759 C C . VAL A 1 97 ? 7.205 4.205 -7.432 1.00 96.12 97 VAL A C 1
ATOM 761 O O . VAL A 1 97 ? 5.995 3.984 -7.417 1.00 96.12 97 VAL A O 1
ATOM 764 N N . GLU A 1 98 ? 7.919 4.424 -6.335 1.00 95.31 98 GLU A N 1
ATOM 765 C CA . GLU A 1 98 ? 7.358 4.553 -4.994 1.00 95.31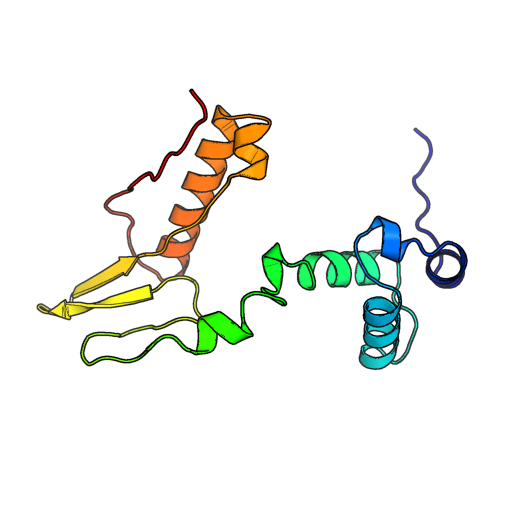 98 GLU A CA 1
ATOM 766 C C . GLU A 1 98 ? 7.899 5.813 -4.318 1.00 95.31 98 GLU A C 1
ATOM 768 O O . GLU A 1 98 ? 8.863 6.429 -4.775 1.00 95.31 98 GLU A O 1
ATOM 773 N N . SER A 1 99 ? 7.261 6.205 -3.219 1.00 96.44 99 SER A N 1
ATOM 774 C CA . SER A 1 99 ? 7.725 7.303 -2.376 1.00 96.44 99 SER A CA 1
ATOM 775 C C . SER A 1 99 ? 7.807 6.857 -0.921 1.00 96.44 99 SER A C 1
ATOM 777 O O . SER A 1 99 ? 7.039 6.002 -0.480 1.00 96.44 99 SER A O 1
ATOM 779 N N . HIS A 1 100 ? 8.729 7.452 -0.165 1.00 96.88 100 HIS A N 1
ATOM 780 C CA . HIS A 1 100 ? 8.893 7.177 1.263 1.00 96.88 100 HIS A CA 1
ATOM 781 C C . HIS A 1 100 ? 9.038 8.464 2.078 1.00 96.88 100 HIS A C 1
ATOM 783 O O . HIS A 1 100 ? 9.883 8.603 2.953 1.00 96.88 100 HIS A O 1
ATOM 789 N N . ASN A 1 101 ? 8.181 9.435 1.762 1.00 96.12 101 ASN A N 1
ATOM 790 C CA . ASN A 1 101 ? 8.339 10.825 2.185 1.00 96.12 101 ASN A CA 1
ATOM 791 C C . ASN A 1 101 ? 8.266 11.004 3.708 1.00 96.12 101 ASN A C 1
ATOM 793 O O . ASN A 1 101 ? 9.183 11.563 4.300 1.00 96.12 101 ASN A O 1
ATOM 797 N N . HIS A 1 102 ? 7.186 10.531 4.346 1.00 95.25 102 HIS A N 1
ATOM 798 C CA . HIS A 1 102 ? 6.976 10.743 5.782 1.00 95.25 102 HIS A CA 1
ATOM 799 C C . HIS A 1 102 ? 8.062 10.062 6.637 1.00 95.25 102 HIS A C 1
ATOM 801 O O . HIS A 1 102 ? 8.644 10.742 7.478 1.00 95.25 102 HIS A O 1
ATOM 807 N N . PRO A 1 103 ? 8.431 8.784 6.405 1.00 95.69 103 PRO A N 1
ATOM 808 C CA . PRO A 1 103 ? 9.540 8.167 7.132 1.00 95.69 103 PRO A CA 1
ATOM 809 C C . PRO A 1 103 ? 10.880 8.869 6.886 1.00 95.69 103 PRO A C 1
ATOM 811 O O . PRO A 1 103 ? 11.584 9.149 7.851 1.00 95.69 103 PRO A O 1
ATOM 814 N N . SER A 1 104 ? 11.201 9.234 5.636 1.00 96.56 104 SER A N 1
ATOM 815 C CA . SER A 1 104 ? 12.440 9.956 5.304 1.00 96.56 104 SER A CA 1
ATOM 816 C C . SER A 1 104 ? 12.529 11.358 5.912 1.00 96.56 104 SER A C 1
ATOM 818 O O . SER A 1 104 ? 13.633 11.857 6.100 1.00 96.56 104 SER A O 1
ATOM 820 N N . ALA A 1 105 ? 11.402 12.002 6.226 1.00 96.31 105 ALA A N 1
ATOM 821 C CA . ALA A 1 105 ? 11.400 13.285 6.927 1.00 96.31 105 ALA A CA 1
ATOM 822 C C . ALA A 1 105 ? 11.767 13.145 8.416 1.00 96.31 105 ALA A C 1
ATOM 824 O O . ALA A 1 105 ? 12.349 14.061 8.990 1.00 96.31 105 ALA A O 1
ATOM 825 N N . ILE A 1 106 ? 11.434 12.007 9.036 1.00 97.00 106 ILE A N 1
ATOM 826 C CA . ILE A 1 106 ? 11.706 11.733 10.456 1.00 97.00 106 ILE A CA 1
ATOM 827 C C . ILE A 1 106 ? 13.097 11.124 10.644 1.00 97.00 106 ILE A C 1
ATOM 829 O O . ILE A 1 106 ? 13.863 11.561 11.500 1.00 97.00 106 ILE A O 1
ATOM 833 N N . GLU A 1 107 ? 13.426 10.114 9.841 1.00 97.38 107 GLU A N 1
ATOM 834 C CA . GLU A 1 107 ? 14.718 9.434 9.838 1.00 97.38 107 GLU A CA 1
ATOM 835 C C . GLU A 1 107 ? 15.149 9.273 8.365 1.00 97.38 107 GLU A C 1
ATOM 837 O O . GLU A 1 107 ? 14.622 8.417 7.642 1.00 97.38 107 GLU A O 1
ATOM 842 N N . PRO A 1 108 ? 16.066 10.128 7.868 1.00 96.12 108 PRO A N 1
ATOM 843 C CA . PRO A 1 108 ? 16.402 10.155 6.446 1.00 96.12 108 PRO A CA 1
ATOM 844 C C . PRO A 1 108 ? 17.075 8.886 5.924 1.00 96.12 108 PRO A C 1
ATOM 846 O O . PRO A 1 108 ? 16.798 8.467 4.799 1.00 96.12 108 PRO A O 1
ATOM 849 N N . TYR A 1 109 ? 17.968 8.280 6.707 1.00 97.19 109 TYR A N 1
ATOM 850 C CA . TYR A 1 109 ? 18.813 7.184 6.241 1.00 97.19 109 TYR A CA 1
ATOM 851 C C . TYR A 1 109 ? 18.014 5.884 6.087 1.00 97.19 109 TYR A C 1
ATOM 853 O O . TYR A 1 109 ? 17.936 5.312 5.000 1.00 97.19 109 TYR A O 1
ATOM 861 N N . GLN A 1 110 ? 17.378 5.439 7.164 1.00 97.31 110 GLN A N 1
ATOM 862 C CA . GLN A 1 110 ? 16.479 4.295 7.230 1.00 97.31 110 GLN A CA 1
ATOM 863 C C . GLN A 1 110 ? 15.211 4.527 6.420 1.00 97.31 110 GLN A C 1
ATOM 865 O O . GLN A 1 110 ? 14.760 3.599 5.751 1.00 97.31 110 GLN A O 1
ATOM 870 N N . GLY A 1 111 ? 14.655 5.743 6.406 1.00 96.88 111 GLY A N 1
ATOM 871 C CA . GLY A 1 111 ? 13.534 6.070 5.525 1.00 96.88 111 GLY A CA 1
ATOM 872 C C . GLY A 1 111 ? 13.897 5.837 4.054 1.00 96.88 111 GLY A C 1
ATOM 873 O O . GLY A 1 111 ? 13.247 5.065 3.351 1.00 96.88 111 GLY A O 1
ATOM 874 N N . ALA A 1 112 ? 15.006 6.407 3.581 1.00 97.12 112 ALA A N 1
ATOM 875 C CA . ALA A 1 112 ? 15.441 6.169 2.205 1.00 97.12 112 ALA A CA 1
ATOM 876 C C . ALA A 1 112 ? 15.761 4.683 1.942 1.00 97.12 112 ALA A C 1
ATOM 878 O O . ALA A 1 112 ? 15.336 4.130 0.925 1.00 97.12 112 ALA A O 1
ATOM 879 N N . ALA A 1 113 ? 16.464 4.013 2.861 1.00 97.38 113 ALA A N 1
ATOM 880 C CA . ALA A 1 113 ? 16.862 2.613 2.704 1.00 97.38 113 ALA A CA 1
ATOM 881 C C . ALA A 1 113 ? 15.661 1.653 2.635 1.00 97.38 113 ALA A C 1
ATOM 883 O O . ALA A 1 113 ? 15.634 0.746 1.800 1.00 97.38 113 ALA A O 1
ATOM 884 N N . THR A 1 114 ? 14.646 1.858 3.474 1.00 97.12 114 THR A N 1
ATOM 885 C CA . THR A 1 114 ? 13.419 1.046 3.464 1.00 97.12 114 THR A CA 1
ATOM 886 C C . THR A 1 114 ? 12.569 1.305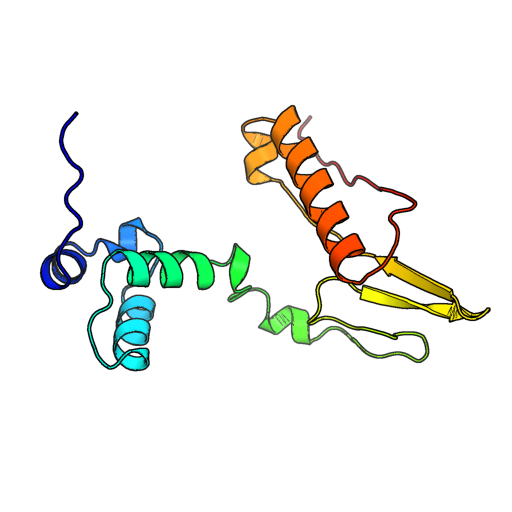 2.223 1.00 97.12 114 THR A C 1
ATOM 888 O O . THR A 1 114 ? 12.027 0.344 1.673 1.00 97.12 114 THR A O 1
ATOM 891 N N . GLY A 1 115 ? 12.543 2.544 1.715 1.00 96.38 115 GLY A N 1
ATOM 892 C CA . GLY A 1 115 ? 11.949 2.875 0.416 1.00 96.38 115 GLY A CA 1
ATOM 893 C C . GLY A 1 115 ? 12.626 2.141 -0.748 1.00 96.38 115 GLY A C 1
ATOM 894 O O . GLY A 1 115 ? 11.949 1.520 -1.565 1.00 96.38 115 GLY A O 1
ATOM 895 N N . VAL A 1 116 ? 13.966 2.115 -0.782 1.00 97.50 116 VAL A N 1
ATOM 896 C CA . VAL A 1 116 ? 14.732 1.328 -1.771 1.00 97.50 116 VAL A CA 1
ATOM 897 C C . VAL A 1 116 ? 14.431 -0.169 -1.642 1.00 97.50 116 VAL A C 1
ATOM 899 O O . VAL A 1 116 ? 14.234 -0.861 -2.640 1.00 97.50 116 VAL A O 1
ATOM 902 N N . GLY A 1 117 ? 14.357 -0.686 -0.415 1.00 96.94 117 GLY A N 1
ATOM 903 C CA . GLY A 1 117 ? 13.990 -2.079 -0.174 1.00 96.94 117 GLY A CA 1
ATOM 904 C C . GLY A 1 117 ? 12.578 -2.425 -0.661 1.00 96.94 117 GLY A C 1
ATOM 905 O O . GLY A 1 117 ? 12.374 -3.528 -1.161 1.00 96.94 117 GLY A O 1
ATOM 906 N N . GLY A 1 118 ? 11.620 -1.501 -0.521 1.00 96.00 118 GLY A N 1
ATOM 907 C CA . GLY A 1 118 ? 10.247 -1.630 -1.024 1.00 96.00 118 GLY A CA 1
ATOM 908 C C . GLY A 1 118 ? 10.208 -1.831 -2.530 1.00 96.00 118 GLY A C 1
ATOM 909 O O . GLY A 1 118 ? 9.820 -2.905 -2.993 1.00 96.00 118 GLY A O 1
ATOM 910 N N . ILE A 1 119 ? 10.745 -0.863 -3.275 1.00 96.81 119 ILE A N 1
ATOM 911 C CA . ILE A 1 119 ? 10.696 -0.899 -4.738 1.00 96.81 119 ILE A CA 1
ATOM 912 C C . ILE A 1 119 ? 11.443 -2.101 -5.333 1.00 96.81 119 ILE A C 1
ATOM 914 O O . ILE A 1 119 ? 11.011 -2.670 -6.332 1.00 96.81 119 ILE A O 1
ATOM 918 N N . ILE A 1 120 ? 12.537 -2.552 -4.707 1.00 97.25 120 ILE A N 1
ATOM 919 C CA . ILE A 1 120 ? 13.237 -3.774 -5.132 1.00 97.25 120 ILE A CA 1
ATOM 920 C C . ILE A 1 120 ? 12.321 -4.999 -5.015 1.00 97.25 120 ILE A C 1
ATOM 922 O O . ILE A 1 120 ? 12.297 -5.830 -5.924 1.00 97.25 120 ILE A O 1
ATOM 926 N N . ARG A 1 121 ? 11.571 -5.127 -3.911 1.00 96.62 121 ARG A N 1
ATOM 927 C CA . ARG A 1 121 ? 10.667 -6.268 -3.700 1.00 96.62 121 ARG A CA 1
ATOM 928 C C . ARG A 1 121 ? 9.528 -6.290 -4.709 1.00 96.62 121 ARG A C 1
ATOM 930 O O . ARG A 1 121 ? 9.184 -7.375 -5.166 1.00 96.62 121 ARG A O 1
ATOM 937 N N . ASP A 1 122 ? 9.001 -5.134 -5.094 1.00 95.88 122 ASP A N 1
ATOM 938 C CA . ASP A 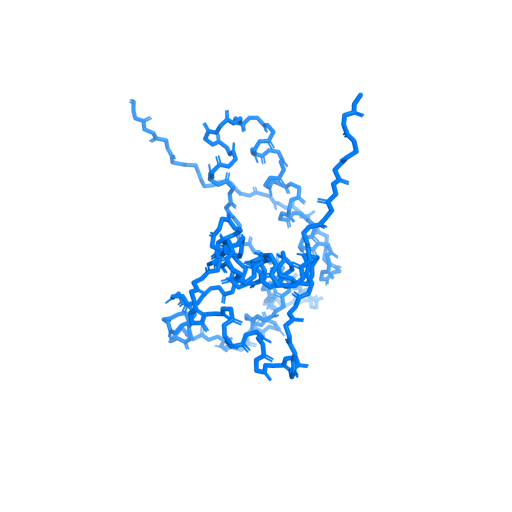1 122 ? 7.964 -5.052 -6.125 1.00 95.88 122 ASP A CA 1
ATOM 939 C C . ASP A 1 122 ? 8.436 -5.643 -7.453 1.00 95.88 122 ASP A C 1
ATOM 941 O O . ASP A 1 122 ? 7.778 -6.517 -8.013 1.00 95.88 122 ASP A O 1
ATOM 945 N N . ILE A 1 123 ? 9.617 -5.235 -7.926 1.00 96.56 123 ILE A N 1
ATOM 946 C CA . ILE A 1 123 ? 10.191 -5.753 -9.175 1.00 96.56 123 ILE A CA 1
ATOM 947 C C . ILE A 1 123 ? 10.433 -7.267 -9.084 1.00 96.56 123 ILE A C 1
ATOM 949 O O . ILE A 1 123 ? 10.081 -8.008 -10.004 1.00 96.56 123 ILE A O 1
ATOM 953 N N . VAL A 1 124 ? 10.985 -7.741 -7.961 1.00 96.06 124 VAL A N 1
ATOM 954 C CA . VAL A 1 124 ? 11.241 -9.175 -7.737 1.00 96.06 124 VAL A CA 1
ATOM 955 C C . VAL A 1 124 ? 9.941 -9.982 -7.683 1.00 96.06 124 VAL A C 1
ATOM 957 O O . VAL A 1 124 ? 9.910 -11.107 -8.178 1.00 96.06 124 VAL A O 1
ATOM 960 N N . SER A 1 125 ? 8.860 -9.425 -7.130 1.00 94.88 125 SER A N 1
ATOM 961 C CA . SER A 1 125 ? 7.563 -10.109 -7.021 1.00 94.88 125 SER A CA 1
ATOM 962 C C . SER A 1 125 ? 6.915 -10.420 -8.374 1.00 94.88 125 SER A C 1
ATOM 964 O O . SER A 1 125 ? 6.178 -11.396 -8.485 1.00 94.88 125 SER A O 1
ATOM 966 N N . ILE A 1 126 ? 7.252 -9.651 -9.415 1.00 92.88 126 ILE A N 1
ATOM 967 C CA . ILE A 1 126 ? 6.826 -9.881 -10.806 1.00 92.88 126 ILE A CA 1
ATOM 968 C C . ILE A 1 126 ? 7.785 -10.847 -11.537 1.00 92.88 126 ILE A C 1
ATOM 970 O O . ILE A 1 126 ? 7.622 -11.146 -12.716 1.00 92.88 126 ILE A O 1
ATOM 974 N N . GLY A 1 127 ? 8.799 -11.376 -10.843 1.00 93.56 127 GLY A N 1
ATOM 975 C CA . GLY A 1 127 ? 9.775 -12.318 -11.396 1.00 93.56 127 GLY A CA 1
ATOM 976 C C . GLY A 1 127 ? 10.895 -11.658 -12.203 1.00 93.56 127 GLY A C 1
ATOM 977 O O . GLY A 1 127 ? 11.661 -12.353 -12.872 1.00 93.56 127 GLY A O 1
ATOM 978 N N . ALA A 1 128 ? 11.021 -10.330 -12.142 1.00 96.25 128 ALA A N 1
ATOM 979 C CA . ALA A 1 128 ? 12.071 -9.598 -12.834 1.00 96.25 128 ALA A CA 1
ATOM 980 C C . ALA A 1 128 ? 13.312 -9.400 -11.957 1.00 96.25 128 ALA A C 1
ATOM 982 O O . ALA A 1 128 ? 13.247 -9.297 -10.731 1.00 96.25 128 ALA A O 1
ATOM 983 N N . ARG A 1 129 ? 14.476 -9.312 -12.605 1.00 97.31 129 ARG A N 1
ATOM 984 C CA . ARG A 1 129 ? 15.745 -8.997 -11.943 1.00 97.31 129 ARG A CA 1
ATOM 985 C C . ARG A 1 129 ? 15.946 -7.477 -11.919 1.00 97.31 129 ARG A C 1
ATOM 987 O O . ARG A 1 129 ? 16.045 -6.894 -12.998 1.00 97.31 129 ARG A O 1
ATOM 994 N N . PRO A 1 130 ? 16.083 -6.832 -10.747 1.00 97.31 130 PRO A N 1
ATOM 995 C CA . PRO A 1 130 ? 16.453 -5.421 -10.678 1.00 97.31 130 PRO A CA 1
ATOM 996 C C . PRO A 1 130 ? 17.832 -5.192 -11.311 1.00 97.31 130 PRO A C 1
ATOM 998 O O . PRO A 1 130 ? 18.794 -5.883 -10.969 1.00 97.31 130 PRO A O 1
ATOM 1001 N N . ILE A 1 131 ? 17.930 -4.233 -12.234 1.00 97.44 131 ILE A N 1
ATOM 1002 C CA . ILE A 1 131 ? 19.188 -3.896 -12.928 1.00 97.44 131 ILE A CA 1
ATOM 1003 C C . ILE A 1 131 ? 19.651 -2.458 -12.672 1.00 97.44 131 ILE A C 1
ATOM 1005 O O . ILE A 1 131 ? 20.852 -2.204 -12.645 1.00 97.44 131 ILE A O 1
ATOM 1009 N N . ASN A 1 132 ? 18.718 -1.534 -12.422 1.00 97.50 132 ASN A N 1
ATOM 1010 C CA . ASN A 1 132 ? 18.985 -0.113 -12.213 1.00 97.50 132 ASN A CA 1
ATOM 1011 C C . ASN A 1 132 ? 18.012 0.469 -11.178 1.00 97.50 132 ASN A C 1
ATOM 1013 O O . ASN A 1 132 ? 16.877 0.011 -11.060 1.00 97.50 132 ASN A O 1
ATOM 1017 N N . LEU A 1 133 ? 18.458 1.505 -10.462 1.00 97.56 133 LEU A N 1
ATOM 1018 C CA . LEU A 1 133 ? 17.652 2.294 -9.530 1.00 97.56 133 LEU A CA 1
ATOM 1019 C C . LEU A 1 133 ? 17.803 3.779 -9.860 1.00 97.56 133 LEU A C 1
ATOM 1021 O O . LEU A 1 133 ? 18.892 4.229 -10.216 1.00 97.56 133 LEU A O 1
ATOM 1025 N N . LEU A 1 134 ? 16.709 4.527 -9.730 1.00 97.88 134 LEU A N 1
ATOM 1026 C CA . LEU A 1 134 ? 16.671 5.974 -9.911 1.00 97.88 134 LEU A CA 1
ATOM 1027 C C . LEU A 1 134 ? 16.048 6.609 -8.667 1.00 97.88 134 LEU A C 1
ATOM 1029 O O . LEU A 1 134 ? 15.070 6.091 -8.130 1.00 97.88 134 LEU A O 1
ATOM 1033 N N . ASN A 1 135 ? 16.598 7.735 -8.221 1.00 96.50 135 ASN A N 1
ATOM 1034 C CA . ASN A 1 135 ? 16.073 8.515 -7.106 1.00 96.50 135 ASN A CA 1
ATOM 1035 C C . ASN A 1 135 ? 15.512 9.858 -7.589 1.00 96.50 135 ASN A C 1
ATOM 1037 O O . ASN A 1 135 ? 16.105 10.536 -8.423 1.00 96.50 135 ASN A O 1
ATOM 1041 N N . SER A 1 136 ? 14.381 10.261 -7.011 1.00 96.88 136 SER A N 1
ATOM 1042 C CA . SER A 1 136 ? 13.758 11.569 -7.228 1.00 96.88 136 SER A CA 1
ATOM 1043 C C . SER A 1 136 ? 13.670 12.293 -5.888 1.00 96.88 136 SER A C 1
ATOM 1045 O O . SER A 1 136 ? 12.726 12.086 -5.128 1.00 96.88 136 SER A O 1
ATOM 1047 N N . LEU A 1 137 ? 14.684 13.105 -5.574 1.00 96.69 137 LEU A N 1
ATOM 1048 C CA . LEU A 1 137 ? 14.799 13.810 -4.295 1.00 96.69 137 LEU A CA 1
ATOM 1049 C C . LEU A 1 137 ? 14.372 15.271 -4.439 1.00 96.69 137 LEU A C 1
ATOM 1051 O O . LEU A 1 137 ? 14.808 15.965 -5.356 1.00 96.69 137 LEU A O 1
ATOM 1055 N N . ARG A 1 138 ? 13.558 15.749 -3.498 1.00 96.00 138 ARG A N 1
ATOM 1056 C CA . ARG A 1 138 ? 13.192 17.160 -3.362 1.00 96.00 138 ARG A CA 1
ATOM 1057 C C . ARG A 1 138 ? 13.246 17.540 -1.887 1.00 96.00 138 ARG A C 1
ATOM 1059 O O . ARG A 1 138 ? 12.537 16.939 -1.087 1.00 96.00 138 ARG A O 1
ATOM 1066 N N . LEU A 1 139 ? 14.091 18.513 -1.559 1.00 94.31 139 LEU A N 1
ATOM 1067 C CA . LEU A 1 139 ? 14.333 19.014 -0.204 1.00 94.31 139 LEU A CA 1
ATOM 1068 C C . LEU A 1 139 ? 14.052 20.523 -0.159 1.00 94.31 139 LEU A C 1
ATOM 1070 O O . LEU A 1 139 ? 13.974 21.169 -1.207 1.00 94.31 139 LEU A O 1
ATOM 1074 N N . GLU A 1 140 ? 13.877 21.067 1.042 1.00 90.19 140 GLU A N 1
ATOM 1075 C CA . GLU A 1 140 ? 13.871 22.518 1.262 1.00 90.19 140 GLU A CA 1
ATOM 1076 C C . GLU A 1 140 ? 15.308 23.074 1.203 1.00 90.19 140 GLU A C 1
ATOM 1078 O O . GLU A 1 140 ? 16.271 22.304 1.270 1.00 90.19 140 GLU A O 1
ATOM 1083 N N . ASN A 1 141 ? 15.445 24.391 1.015 1.00 79.50 141 ASN A N 1
ATOM 1084 C CA . ASN A 1 141 ? 16.741 25.083 0.951 1.00 79.50 141 ASN A CA 1
ATOM 1085 C C . ASN A 1 141 ? 17.286 25.425 2.338 1.00 79.50 141 ASN A C 1
ATOM 1087 O O . ASN A 1 141 ? 16.464 25.781 3.212 1.00 79.50 141 ASN A O 1
#

Sequence (141 aa):
MSKFIEPSVEEIKLEKVYQDMGLSDQEYEKVCDILGRQPNFTETGIFSVMWSEHCSYKHSKPFLKQFPTSGDHVLMGPGEGAGVVDIGDNQAVVFKVESHNHPSAIEPYQGAATGVGGIIRDIVSIGARPINLLNSLRLEN

InterPro domains:
  IPR010074 Phosphoribosylformylglycinamidine subunit PurL [PTHR43555] (10-139)
  IPR016188 PurM-like, N-terminal domain [PF00586] (79-140)
  IPR036676 PurM-like, C-terminal domain superfamily [G3DSA:3.90.650.10] (22-48)
  IPR036921 PurM-like, N-terminal domain superfamily [G3DSA:3.30.1330.10] (50-139)
  IPR036921 PurM-like, N-terminal domain superfamily [SSF55326] (18-140)
  IPR041609 Phosphoribosylformylglycinamidine synthase, linker domain [PF18072] (13-58)

Organism: Staphylococcus aureus (NCBI:txid1280)

Foldseek 3Di:
DPDDDFDDLVCCVVVVVLVVLPDDPVLQVVLCVVVVHRDGPVSSNVSSVCVDCVNPVVPNVVVVVVDDFDDPQWPDGPDALWTWGDPDPPDIDTDDDDDQPPVCVVPVPVSVVVRVVSRCVSCVVVVHHDDDDDDDDDDDD

pLDDT: mean 95.02, std 5.55, range [57.59, 98.31]